Protein AF-A0A9E7C3A5-F1 (afdb_monomer_lite)

Sequence (92 aa):
MWTNTTERGPSVVPKLSTATGLVYTYVQEPDGLGGQRWSWAGLDARTGATAFKHPAGTGLEANNNYAGIALGPDGTAYLGTIGGPRTLRDGP

Organism: NCBI:txid2884022

pLDDT: mean 94.52, std 6.49, range [53.09, 98.44]

Foldseek 3Di:
DEDDPPFAQPAEDWDADPVVQWTWGKGWDDPVPRWIWIWIWTARNPHRHTPDIGTQDIHQQSALRNWYWDADPQRKIWGAGPVGIDIDDDDD

Secondary structure (DSSP, 8-state):
-----S---SS-B-EEETTTTEEEEEEEEE-SSSSEEEEEEEEETTT--EEEEEEEEESGGG--TTPBEEE-TTS-EEEEETTEEEEE----

Structure (mmCIF, N/CA/C/O backbone):
data_AF-A0A9E7C3A5-F1
#
_entry.id   AF-A0A9E7C3A5-F1
#
loop_
_atom_site.group_PDB
_atom_site.id
_atom_site.type_symbol
_atom_site.label_atom_id
_atom_site.label_alt_id
_atom_site.label_comp_id
_atom_site.label_asym_id
_atom_site.label_entity_id
_atom_site.label_seq_id
_atom_site.pdbx_PDB_ins_code
_atom_site.Cartn_x
_atom_site.Cartn_y
_atom_site.Cartn_z
_atom_site.occupancy
_atom_site.B_iso_or_equiv
_atom_site.auth_seq_id
_atom_site.auth_comp_id
_atom_site.auth_asym_id
_atom_site.auth_atom_id
_atom_site.pdbx_PDB_model_num
ATOM 1 N N . MET A 1 1 ? -12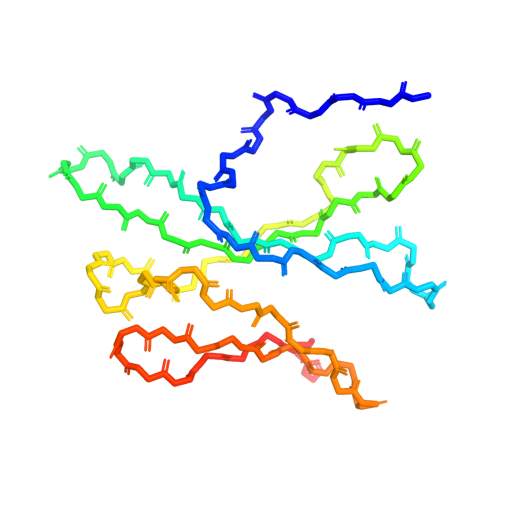.637 14.594 8.291 1.00 85.12 1 MET A N 1
ATOM 2 C CA . MET A 1 1 ? -11.790 14.356 7.103 1.00 85.12 1 MET A CA 1
ATOM 3 C C . MET A 1 1 ? -10.344 14.502 7.540 1.00 85.12 1 MET A C 1
ATOM 5 O O . MET A 1 1 ? -10.072 15.431 8.289 1.00 85.12 1 MET A O 1
ATOM 9 N N . TRP A 1 2 ? -9.469 13.576 7.150 1.00 96.44 2 TRP A N 1
ATOM 10 C CA . TRP A 1 2 ? -8.042 13.581 7.494 1.00 96.44 2 TRP A CA 1
ATOM 11 C C . TRP A 1 2 ? -7.187 13.552 6.223 1.00 96.44 2 TRP A C 1
ATOM 13 O O . TRP A 1 2 ? -7.680 13.177 5.160 1.00 96.44 2 TRP A O 1
ATOM 23 N N . THR A 1 3 ? -5.910 13.916 6.361 1.00 95.88 3 THR A N 1
ATOM 24 C CA . THR A 1 3 ? -4.894 13.825 5.302 1.00 95.88 3 THR A CA 1
ATOM 25 C C . THR A 1 3 ? -3.637 13.176 5.872 1.00 95.88 3 THR A C 1
ATOM 27 O O . THR A 1 3 ? -3.191 13.555 6.952 1.00 95.88 3 THR A O 1
ATOM 30 N N . ASN A 1 4 ? -3.057 12.220 5.144 1.00 96.00 4 ASN A N 1
ATOM 31 C CA . ASN A 1 4 ? -1.750 11.645 5.455 1.00 96.00 4 ASN A CA 1
ATOM 32 C C . ASN A 1 4 ? -0.708 12.259 4.506 1.00 96.00 4 ASN A C 1
ATOM 34 O O . ASN A 1 4 ? -0.871 12.202 3.289 1.00 96.00 4 ASN A O 1
ATOM 38 N N . THR A 1 5 ? 0.334 12.869 5.069 1.00 95.75 5 THR A N 1
ATOM 39 C CA . THR A 1 5 ? 1.464 13.467 4.331 1.00 95.75 5 THR A CA 1
ATOM 40 C C . THR A 1 5 ? 2.773 12.700 4.534 1.00 95.75 5 THR A C 1
ATOM 42 O O . THR A 1 5 ? 3.822 13.115 4.044 1.00 95.75 5 THR A O 1
ATOM 45 N N . THR A 1 6 ? 2.717 11.589 5.267 1.00 95.69 6 THR A N 1
ATOM 46 C CA . THR A 1 6 ? 3.848 10.713 5.575 1.00 95.69 6 THR A CA 1
ATOM 47 C C . THR A 1 6 ? 4.063 9.697 4.461 1.00 95.69 6 THR A C 1
ATOM 49 O O . THR A 1 6 ? 5.185 9.524 3.987 1.00 95.69 6 THR A O 1
ATOM 52 N N . GLU A 1 7 ? 2.991 9.037 4.027 1.00 96.69 7 GLU A N 1
ATOM 53 C CA . GLU A 1 7 ? 3.056 7.976 3.033 1.00 96.69 7 GLU A CA 1
ATOM 54 C C . GLU A 1 7 ? 2.891 8.495 1.608 1.00 96.69 7 GLU A C 1
ATOM 56 O O . GLU A 1 7 ? 2.138 9.426 1.321 1.00 96.69 7 GLU A O 1
ATOM 61 N N . ARG A 1 8 ? 3.582 7.830 0.683 1.00 95.75 8 ARG A N 1
ATOM 62 C CA . ARG A 1 8 ? 3.583 8.152 -0.744 1.00 95.75 8 ARG A CA 1
ATOM 63 C C . ARG A 1 8 ? 2.934 7.005 -1.501 1.00 95.75 8 ARG A C 1
ATOM 65 O O . ARG A 1 8 ? 3.602 6.021 -1.797 1.00 95.75 8 ARG A O 1
ATOM 72 N N . GLY A 1 9 ? 1.636 7.105 -1.776 1.00 94.25 9 GLY A N 1
ATOM 73 C CA . GLY A 1 9 ? 0.881 6.106 -2.543 1.00 94.25 9 GLY A CA 1
ATOM 74 C C . GLY A 1 9 ? 0.692 6.542 -3.998 1.00 94.25 9 GLY A C 1
ATOM 75 O O . GLY A 1 9 ? -0.299 7.208 -4.280 1.00 94.25 9 GLY A O 1
ATOM 76 N N . PRO A 1 10 ? 1.613 6.221 -4.926 1.00 93.06 10 PRO A N 1
ATOM 77 C CA . PRO A 1 10 ? 1.595 6.808 -6.268 1.00 93.06 10 PRO A CA 1
ATOM 78 C C . PRO A 1 10 ? 0.518 6.240 -7.205 1.00 93.06 10 PRO A C 1
ATOM 80 O O . PRO A 1 10 ? 0.140 6.916 -8.158 1.00 93.06 10 PRO A O 1
ATOM 83 N N . SER A 1 11 ? 0.064 4.998 -6.998 1.00 94.81 11 SER A N 1
ATOM 84 C CA . SER A 1 11 ? -0.622 4.246 -8.067 1.00 94.81 11 SER A CA 1
ATOM 85 C C . SER A 1 11 ? -1.667 3.229 -7.615 1.00 94.81 11 SER A C 1
ATOM 87 O O . SER A 1 11 ? -2.529 2.868 -8.410 1.00 94.81 11 SER A O 1
ATOM 89 N N . VAL A 1 12 ? -1.587 2.688 -6.399 1.00 97.44 12 VAL A N 1
ATOM 90 C CA . VAL A 1 12 ? -2.479 1.594 -5.988 1.00 97.44 12 VAL A CA 1
ATOM 91 C C . VAL A 1 12 ? -3.920 2.066 -5.818 1.00 97.44 12 VAL A C 1
ATOM 93 O O . VAL A 1 12 ? -4.170 3.183 -5.374 1.00 97.44 12 VAL A O 1
ATOM 96 N N . VAL A 1 13 ? -4.873 1.176 -6.097 1.00 97.06 13 VAL A N 1
ATOM 97 C CA . VAL A 1 13 ? -6.260 1.334 -5.643 1.00 97.06 13 VAL A CA 1
ATOM 98 C C . VAL A 1 13 ? -6.373 0.730 -4.234 1.00 97.06 13 VAL A C 1
ATOM 100 O O . VAL A 1 13 ? -6.381 -0.503 -4.118 1.00 97.06 13 VAL A O 1
ATOM 103 N N . PRO A 1 14 ? -6.434 1.549 -3.162 1.00 96.88 14 PRO A N 1
ATOM 104 C CA . PRO A 1 14 ? -6.436 1.054 -1.789 1.00 96.88 14 PRO A CA 1
ATOM 105 C C . PRO A 1 14 ? -7.763 0.377 -1.422 1.00 96.88 14 PRO A C 1
ATOM 107 O O . PRO A 1 14 ? -8.793 0.587 -2.072 1.00 96.88 14 PRO A O 1
ATOM 110 N N . LYS A 1 15 ? -7.749 -0.427 -0.353 1.00 97.50 15 LYS A N 1
ATOM 111 C CA . LYS A 1 15 ? -8.930 -1.141 0.160 1.00 97.50 15 LYS A CA 1
ATOM 112 C C . LYS A 1 15 ? -9.113 -0.924 1.652 1.00 97.50 15 LYS A C 1
ATOM 114 O O . LYS A 1 15 ? -8.182 -1.111 2.422 1.00 97.50 15 LYS A O 1
ATOM 119 N N . LEU A 1 1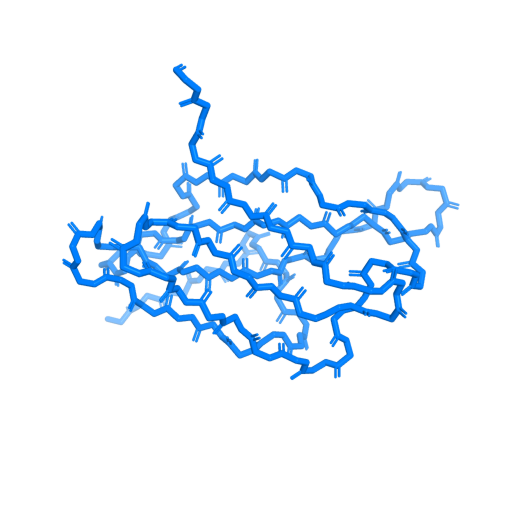6 ? -10.329 -0.573 2.059 1.00 97.12 16 LEU A N 1
ATOM 120 C CA . LEU A 1 16 ? -10.720 -0.530 3.465 1.00 97.12 16 LEU A CA 1
ATOM 121 C C . LEU A 1 16 ? -11.160 -1.924 3.923 1.00 97.12 16 LEU A C 1
ATOM 123 O O . LEU A 1 16 ? -12.048 -2.517 3.312 1.00 97.12 16 LEU A O 1
ATOM 127 N N . SER A 1 17 ? -10.593 -2.401 5.028 1.00 96.19 17 SER A N 1
ATOM 128 C CA . SER A 1 17 ? -11.154 -3.499 5.813 1.00 96.19 17 SER A CA 1
ATOM 129 C C . SER A 1 17 ? -11.954 -2.928 6.977 1.00 96.19 17 SER A C 1
ATOM 131 O O . SER A 1 17 ? -11.415 -2.228 7.833 1.00 96.19 17 SER A O 1
ATOM 133 N N . THR A 1 18 ? -13.246 -3.237 7.039 1.00 95.25 18 THR A N 1
ATOM 134 C CA . THR A 1 18 ? -14.097 -2.843 8.173 1.00 95.25 18 THR A CA 1
ATOM 135 C C . THR A 1 18 ? -13.854 -3.699 9.413 1.00 95.25 18 THR A C 1
ATOM 137 O O . THR A 1 18 ? -14.159 -3.252 10.512 1.00 95.25 18 THR A O 1
ATOM 140 N N . ALA A 1 19 ? -13.277 -4.895 9.254 1.00 94.12 19 ALA A N 1
ATOM 141 C CA . ALA A 1 19 ? -12.940 -5.779 10.366 1.00 94.12 19 ALA A CA 1
ATOM 142 C C . ALA A 1 19 ? -11.743 -5.256 11.174 1.00 94.12 19 ALA A C 1
ATOM 144 O O . ALA A 1 19 ? -11.759 -5.316 12.398 1.00 94.12 19 ALA A O 1
ATOM 145 N N . THR A 1 20 ? -10.723 -4.717 10.497 1.00 94.56 20 THR A N 1
ATOM 146 C CA . THR A 1 20 ? -9.521 -4.175 11.157 1.00 94.56 20 THR A CA 1
ATOM 147 C C . THR A 1 20 ? -9.552 -2.658 11.318 1.00 94.56 20 THR A C 1
ATOM 149 O O . THR A 1 20 ? -8.763 -2.108 12.078 1.00 94.56 20 THR A O 1
ATOM 152 N N . GLY A 1 21 ? -10.442 -1.959 10.605 1.00 97.38 21 GLY A N 1
ATOM 153 C CA . GLY A 1 21 ? -10.475 -0.496 10.583 1.00 97.38 21 GLY A CA 1
ATOM 154 C C . GLY A 1 21 ? -9.314 0.132 9.805 1.00 97.38 21 GLY A C 1
ATOM 155 O O . GLY A 1 21 ? -9.041 1.320 9.975 1.00 97.38 21 GLY A O 1
ATOM 156 N N . LEU A 1 22 ? -8.634 -0.645 8.953 1.00 97.75 22 LEU A N 1
ATOM 157 C CA . LEU A 1 22 ? -7.460 -0.204 8.202 1.00 97.75 22 LEU A CA 1
ATOM 158 C C . LEU A 1 22 ? -7.752 -0.028 6.710 1.00 97.75 22 LEU A C 1
ATOM 160 O O . LEU A 1 22 ? -8.389 -0.868 6.071 1.00 97.75 22 LEU A O 1
ATOM 164 N N . VAL A 1 23 ? -7.208 1.042 6.135 1.00 97.81 23 VAL A N 1
ATOM 165 C CA . VAL A 1 23 ? -7.026 1.209 4.692 1.00 97.81 23 VAL A CA 1
ATOM 166 C C . VAL A 1 23 ? -5.692 0.575 4.305 1.00 97.81 23 VAL A C 1
ATOM 168 O O . VAL A 1 23 ? -4.629 1.098 4.631 1.00 97.81 23 VAL A O 1
ATOM 171 N N . TYR A 1 24 ? -5.751 -0.542 3.590 1.00 97.88 24 TYR A N 1
ATOM 172 C CA . TYR A 1 24 ? -4.596 -1.201 2.995 1.00 97.88 24 TYR A CA 1
ATOM 173 C C . TYR A 1 24 ? -4.201 -0.467 1.718 1.00 97.88 24 TYR A C 1
ATOM 175 O O . TYR A 1 24 ? -5.010 -0.290 0.800 1.00 97.88 24 TYR A O 1
ATOM 183 N N . THR A 1 25 ? -2.948 -0.039 1.673 1.00 98.06 25 THR A N 1
ATOM 184 C CA . THR A 1 25 ? -2.338 0.687 0.564 1.00 98.06 25 THR A CA 1
ATOM 185 C C . THR A 1 25 ? -0.930 0.153 0.286 1.00 98.06 25 THR A C 1
ATOM 187 O O . THR A 1 25 ? -0.439 -0.775 0.934 1.00 98.06 25 THR A O 1
ATOM 190 N N . TYR A 1 26 ? -0.292 0.719 -0.727 1.00 98.19 26 TYR A N 1
ATOM 191 C CA . TYR A 1 26 ? 0.997 0.317 -1.253 1.00 98.19 26 TYR A CA 1
ATOM 192 C C . TYR A 1 26 ? 1.772 1.580 -1.600 1.00 98.19 26 TYR A C 1
ATOM 194 O O . TYR A 1 26 ? 1.306 2.422 -2.374 1.00 98.19 26 TYR A O 1
ATOM 202 N N . VAL A 1 27 ? 2.918 1.738 -0.952 1.00 97.75 27 VAL A N 1
ATOM 203 C CA . VAL A 1 27 ? 3.657 2.996 -0.900 1.00 97.75 27 VAL A CA 1
ATOM 204 C C . VAL A 1 27 ? 5.028 2.833 -1.525 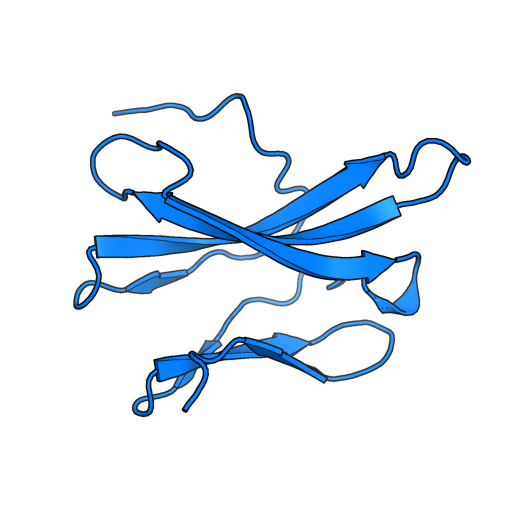1.00 97.75 27 VAL A C 1
ATOM 206 O O . VAL A 1 27 ? 5.613 1.748 -1.490 1.00 97.75 27 VAL A O 1
ATOM 209 N N . GLN A 1 28 ? 5.537 3.922 -2.090 1.00 96.00 28 GLN A N 1
ATOM 210 C CA . GLN A 1 28 ? 6.831 3.966 -2.750 1.00 96.00 28 GLN A CA 1
ATOM 211 C C . GLN A 1 28 ? 7.724 5.023 -2.110 1.00 96.00 28 GLN A C 1
ATOM 213 O O . GLN A 1 28 ? 7.365 6.194 -1.998 1.00 96.00 28 GLN A O 1
ATOM 218 N N . GLU A 1 29 ? 8.927 4.610 -1.732 1.00 92.75 29 GLU A N 1
ATOM 219 C CA . GLU A 1 29 ? 9.948 5.482 -1.163 1.00 92.75 29 GLU A CA 1
ATOM 220 C C . GLU A 1 29 ? 11.235 5.424 -1.984 1.00 92.75 29 GLU A C 1
ATOM 222 O O . GLU A 1 29 ? 11.545 4.379 -2.569 1.00 92.75 29 GLU A O 1
ATOM 227 N N . PRO A 1 30 ? 12.014 6.517 -2.036 1.00 88.88 30 PRO A N 1
ATOM 228 C CA . PRO A 1 30 ? 13.391 6.449 -2.506 1.00 88.88 30 PRO A CA 1
ATOM 229 C C . PRO A 1 30 ? 14.186 5.462 -1.642 1.00 88.88 30 PRO A C 1
ATOM 231 O O . PRO A 1 30 ? 14.100 5.508 -0.417 1.00 88.88 30 PRO A O 1
ATOM 234 N N . ASP A 1 31 ? 14.981 4.589 -2.256 1.00 81.62 31 ASP A N 1
ATOM 235 C CA . ASP A 1 31 ? 15.816 3.625 -1.520 1.00 81.62 31 ASP A CA 1
ATOM 236 C C . ASP A 1 31 ? 17.202 4.170 -1.118 1.00 81.62 31 ASP A C 1
ATOM 238 O O . ASP A 1 31 ? 18.003 3.444 -0.531 1.00 81.62 31 ASP A O 1
ATOM 242 N N . GLY A 1 32 ? 17.482 5.443 -1.419 1.00 78.06 32 GLY A N 1
ATOM 243 C CA . GLY A 1 32 ? 18.762 6.107 -1.149 1.00 78.06 32 GLY A CA 1
ATOM 244 C C . GLY A 1 32 ? 19.857 5.840 -2.190 1.00 78.06 32 GLY A C 1
ATOM 245 O O . GLY A 1 32 ? 20.884 6.512 -2.158 1.00 78.06 32 GLY A O 1
ATOM 246 N N . LEU A 1 33 ? 19.629 4.927 -3.139 1.00 78.06 33 LEU A N 1
ATOM 247 C CA . LEU A 1 33 ? 20.558 4.554 -4.216 1.00 78.06 33 LEU A CA 1
ATOM 248 C C . LEU A 1 33 ? 20.014 4.921 -5.610 1.00 78.06 33 LEU A C 1
ATOM 250 O O . LEU A 1 33 ? 20.514 4.449 -6.627 1.00 78.06 33 LEU A O 1
ATOM 254 N N . GLY A 1 34 ? 18.981 5.768 -5.660 1.00 77.44 34 GLY A N 1
ATOM 255 C CA . GLY A 1 34 ? 18.293 6.160 -6.894 1.00 77.44 34 GLY A CA 1
ATOM 256 C C . GLY A 1 34 ? 17.210 5.176 -7.350 1.00 77.44 34 GLY A C 1
ATOM 257 O O . GLY A 1 34 ? 16.573 5.408 -8.377 1.00 77.44 34 GLY A O 1
ATOM 258 N N . GLY A 1 35 ? 16.969 4.105 -6.594 1.00 86.00 35 GLY A N 1
ATOM 259 C CA . GLY A 1 35 ? 15.906 3.144 -6.839 1.00 86.00 35 GLY A CA 1
ATOM 260 C C . GLY A 1 35 ? 14.639 3.420 -6.028 1.00 86.00 35 GLY A C 1
ATOM 261 O O . GLY A 1 35 ? 14.506 4.391 -5.275 1.00 86.00 35 GLY A O 1
ATOM 262 N N . GLN A 1 36 ? 13.662 2.539 -6.227 1.00 91.50 36 GLN A N 1
ATOM 263 C CA . GLN A 1 36 ? 12.340 2.617 -5.616 1.00 91.50 36 GLN A CA 1
ATOM 264 C C . GLN A 1 36 ? 12.167 1.446 -4.657 1.00 91.50 36 GLN A C 1
ATOM 266 O O . GLN A 1 36 ? 12.216 0.296 -5.088 1.00 91.50 36 GLN A O 1
ATOM 271 N N . ARG A 1 37 ? 11.922 1.718 -3.377 1.00 95.56 37 ARG A N 1
ATOM 272 C CA . ARG A 1 37 ? 11.451 0.724 -2.414 1.00 95.56 37 ARG A CA 1
ATOM 273 C C . ARG A 1 37 ? 9.936 0.764 -2.357 1.00 95.56 37 ARG A C 1
ATOM 275 O O . ARG A 1 37 ? 9.355 1.822 -2.143 1.00 95.56 37 ARG A O 1
ATOM 282 N N . TRP A 1 38 ? 9.317 -0.397 -2.500 1.00 97.50 38 TRP A N 1
ATOM 283 C CA . TRP A 1 38 ? 7.878 -0.567 -2.385 1.00 97.50 38 TRP A CA 1
ATOM 284 C C . TRP A 1 38 ? 7.545 -1.276 -1.079 1.00 97.50 38 TRP A C 1
ATOM 286 O O . TRP A 1 38 ? 8.249 -2.204 -0.672 1.00 97.50 38 TRP A O 1
ATOM 296 N N . SER A 1 39 ? 6.490 -0.826 -0.408 1.00 97.69 39 SER A N 1
ATOM 297 C CA . SER A 1 39 ? 6.033 -1.396 0.860 1.00 97.69 39 SER A CA 1
ATOM 298 C C . SER A 1 39 ? 4.515 -1.472 0.907 1.00 97.69 39 SER A C 1
ATOM 300 O O . SER A 1 39 ? 3.821 -0.578 0.427 1.00 97.69 39 SER A O 1
ATOM 302 N N . TRP A 1 40 ? 3.995 -2.507 1.552 1.00 98.19 40 TRP A N 1
ATOM 303 C CA . TRP A 1 40 ? 2.629 -2.499 2.057 1.00 98.19 40 TRP A CA 1
ATOM 304 C C . TRP A 1 40 ? 2.516 -1.474 3.178 1.00 98.19 40 TRP A C 1
ATOM 306 O O . TRP A 1 40 ? 3.442 -1.346 3.979 1.00 98.19 40 TRP A O 1
ATOM 316 N N . ALA A 1 41 ? 1.384 -0.790 3.276 1.00 98.19 41 ALA A N 1
ATOM 317 C CA . ALA A 1 41 ? 1.076 0.039 4.431 1.00 98.19 41 ALA A CA 1
ATOM 318 C C . ALA A 1 41 ? -0.397 -0.098 4.814 1.00 98.19 41 ALA A C 1
ATOM 320 O O . ALA A 1 41 ? -1.268 -0.241 3.955 1.00 98.19 41 ALA A O 1
ATOM 321 N N . GLY A 1 42 ? -0.663 -0.041 6.113 1.00 98.00 42 GLY A N 1
ATOM 322 C CA . GLY A 1 42 ? -2.006 0.084 6.660 1.00 98.00 42 GLY A CA 1
ATOM 323 C C . GLY A 1 42 ? -2.165 1.458 7.277 1.00 98.00 42 GLY A C 1
ATOM 324 O O . GLY A 1 42 ? -1.347 1.849 8.107 1.00 98.00 42 GLY A O 1
ATOM 325 N N . LEU A 1 43 ? -3.207 2.184 6.885 1.00 98.44 43 LEU A N 1
ATOM 326 C CA . LEU A 1 43 ? -3.577 3.456 7.497 1.00 98.44 43 LEU A CA 1
ATOM 327 C C . LEU A 1 43 ? -4.818 3.262 8.360 1.00 98.44 43 LEU A C 1
ATOM 329 O O . LEU A 1 43 ? -5.777 2.634 7.917 1.00 98.44 43 LEU A O 1
ATOM 333 N N . ASP A 1 44 ? -4.839 3.829 9.559 1.00 98.25 44 ASP A N 1
ATOM 334 C CA . ASP A 1 44 ? -6.053 3.889 10.368 1.00 98.25 44 ASP A CA 1
ATOM 335 C C . ASP A 1 44 ? -7.127 4.703 9.627 1.00 98.25 44 ASP A C 1
ATOM 337 O O . ASP A 1 44 ? -6.917 5.862 9.260 1.00 98.25 44 ASP A O 1
ATOM 341 N N . ALA A 1 45 ? -8.294 4.103 9.386 1.00 98.00 45 ALA A N 1
ATOM 342 C CA . ALA A 1 45 ? -9.325 4.708 8.546 1.00 98.00 45 ALA A CA 1
ATOM 343 C C . ALA A 1 45 ? -9.973 5.956 9.170 1.00 98.00 45 ALA A C 1
ATOM 345 O O . ALA A 1 45 ? -10.565 6.769 8.454 1.00 98.00 45 ALA A O 1
ATOM 346 N N . ARG A 1 46 ? -9.880 6.130 10.494 1.00 97.62 46 ARG A N 1
ATOM 347 C CA . ARG A 1 46 ? -10.471 7.269 11.210 1.00 97.62 46 ARG A CA 1
ATOM 348 C C . ARG A 1 46 ? -9.539 8.469 11.280 1.00 97.62 46 ARG A C 1
ATOM 350 O O . ARG A 1 46 ? -10.022 9.599 11.243 1.00 97.62 46 ARG A O 1
ATOM 357 N N . THR A 1 47 ? -8.242 8.229 11.422 1.00 98.19 47 THR A N 1
ATOM 358 C CA . THR A 1 47 ? -7.230 9.250 11.724 1.00 98.19 47 THR A CA 1
ATOM 359 C C . THR A 1 47 ? -6.269 9.497 10.570 1.00 98.19 47 THR A C 1
ATOM 361 O O . THR A 1 47 ? -5.701 10.582 10.483 1.00 98.19 47 THR A O 1
ATOM 364 N N . GLY A 1 48 ? -6.085 8.516 9.687 1.00 98.06 48 GLY A N 1
ATOM 365 C CA . GLY A 1 48 ? -5.097 8.554 8.616 1.00 98.06 48 GLY A CA 1
ATOM 366 C C . GLY A 1 48 ? -3.684 8.186 9.03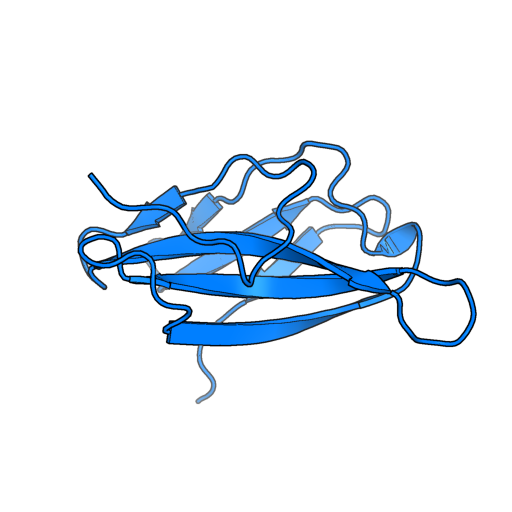5 1.00 98.06 48 GLY A C 1
ATOM 367 O O . GLY A 1 48 ? -2.797 8.200 8.185 1.00 98.06 48 GLY A O 1
ATOM 368 N N . ALA A 1 49 ? -3.444 7.872 10.310 1.00 98.38 49 ALA A N 1
ATOM 369 C CA . ALA A 1 49 ? -2.118 7.514 10.799 1.00 98.38 49 ALA A CA 1
ATOM 370 C C . ALA A 1 49 ? -1.639 6.183 10.196 1.00 98.38 49 ALA A C 1
ATOM 372 O O . ALA A 1 49 ? -2.428 5.252 10.037 1.00 98.38 49 ALA A O 1
ATOM 373 N N . THR A 1 50 ? -0.344 6.073 9.887 1.00 98.44 50 THR A N 1
ATOM 374 C CA . THR A 1 50 ? 0.262 4.799 9.478 1.00 98.44 50 THR A CA 1
ATOM 375 C C . THR A 1 50 ? 0.265 3.838 10.667 1.00 98.44 50 THR A C 1
ATOM 377 O O . THR A 1 50 ? 0.984 4.055 11.639 1.00 98.44 50 THR A O 1
ATOM 380 N N . ALA A 1 51 ? -0.532 2.775 10.590 1.00 97.88 51 ALA A N 1
ATOM 381 C CA . ALA A 1 51 ? -0.591 1.716 11.594 1.00 97.88 51 ALA A CA 1
ATOM 382 C C . ALA A 1 51 ? 0.545 0.701 11.411 1.00 97.88 51 ALA A C 1
ATOM 384 O O . ALA A 1 51 ? 1.125 0.226 12.383 1.00 97.88 51 ALA A O 1
ATOM 385 N N . PHE A 1 52 ? 0.882 0.382 10.159 1.00 96.94 52 PHE A N 1
ATOM 386 C CA . PHE A 1 52 ? 2.025 -0.466 9.837 1.00 96.94 52 PHE A CA 1
ATOM 387 C C . PHE A 1 52 ? 2.596 -0.140 8.463 1.00 96.94 52 PHE A C 1
ATOM 389 O O . PHE A 1 52 ? 1.918 0.424 7.600 1.00 96.94 52 PHE A O 1
ATOM 396 N N . LYS A 1 53 ? 3.834 -0.591 8.252 1.00 97.00 53 LYS A N 1
ATOM 397 C CA . LYS A 1 53 ? 4.503 -0.578 6.957 1.00 97.00 53 LYS A CA 1
ATOM 398 C C . LYS A 1 53 ? 5.454 -1.758 6.834 1.00 97.00 53 LYS A C 1
ATOM 400 O O . LYS A 1 53 ? 6.265 -1.987 7.726 1.00 97.00 53 LYS A O 1
ATOM 405 N N . HIS A 1 54 ? 5.346 -2.505 5.741 1.00 96.62 54 HIS A N 1
ATOM 406 C CA . HIS A 1 54 ? 6.107 -3.733 5.529 1.00 96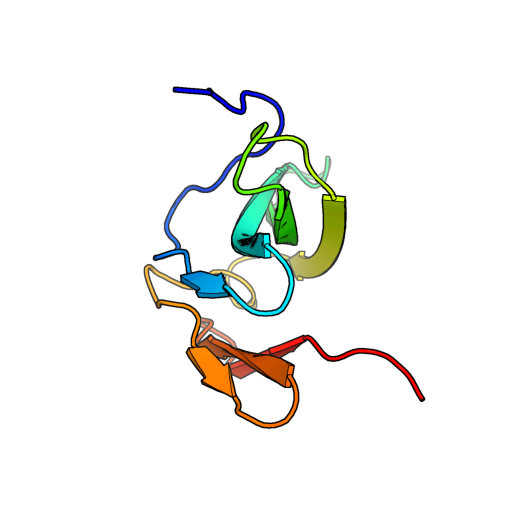.62 54 HIS A CA 1
ATOM 407 C C . HIS A 1 54 ? 6.753 -3.744 4.138 1.00 96.62 54 HIS A C 1
ATOM 409 O O . HIS A 1 54 ? 6.028 -3.612 3.148 1.00 96.62 54 HIS A O 1
ATOM 415 N N . PRO A 1 55 ? 8.080 -3.947 4.018 1.00 95.56 55 PRO A N 1
ATOM 416 C CA . PRO A 1 55 ? 8.754 -4.024 2.725 1.00 95.56 55 PRO A CA 1
ATOM 417 C C . PRO A 1 55 ? 8.132 -5.077 1.803 1.00 95.56 55 PRO A C 1
ATOM 419 O O . PRO A 1 55 ? 7.785 -6.174 2.243 1.00 95.56 55 PRO A O 1
ATOM 422 N N . ALA A 1 56 ? 8.010 -4.737 0.522 1.00 96.00 56 ALA A N 1
ATOM 423 C CA . ALA A 1 56 ? 7.410 -5.580 -0.509 1.00 96.00 56 ALA A CA 1
ATOM 424 C C . ALA A 1 56 ? 8.318 -5.792 -1.729 1.00 96.00 56 ALA A C 1
ATOM 426 O O . ALA A 1 56 ? 7.963 -6.556 -2.622 1.00 96.00 56 ALA A O 1
ATOM 427 N N . GLY A 1 57 ? 9.492 -5.158 -1.766 1.00 95.12 57 GLY A N 1
ATOM 428 C CA . GLY A 1 57 ? 10.493 -5.308 -2.821 1.00 95.12 57 GLY A CA 1
ATOM 429 C C . GLY A 1 57 ? 11.032 -3.965 -3.301 1.00 95.12 57 GLY A C 1
ATOM 430 O O . GLY A 1 57 ? 10.688 -2.909 -2.766 1.00 95.12 57 GLY A O 1
ATOM 431 N N . THR A 1 58 ? 11.892 -4.005 -4.314 1.00 94.88 58 THR A N 1
ATOM 432 C CA . THR A 1 58 ? 12.490 -2.814 -4.920 1.00 94.88 58 THR A CA 1
ATOM 433 C C . THR A 1 58 ? 12.413 -2.860 -6.445 1.00 94.88 58 THR A C 1
ATOM 435 O O . THR A 1 58 ? 12.257 -3.923 -7.046 1.00 94.88 58 THR A O 1
ATOM 438 N N . GLY A 1 59 ? 12.522 -1.689 -7.072 1.00 93.50 59 GLY A N 1
ATOM 439 C CA . GLY A 1 59 ? 12.617 -1.538 -8.520 1.00 93.50 59 GLY A CA 1
ATOM 440 C C . GLY A 1 59 ? 11.321 -1.832 -9.277 1.00 93.50 59 GLY A C 1
ATOM 441 O O . GLY A 1 59 ? 10.225 -1.844 -8.713 1.00 93.50 59 GLY A O 1
ATOM 442 N N . LEU A 1 60 ? 11.471 -2.036 -10.589 1.00 93.94 60 LEU A N 1
ATOM 443 C CA . LEU A 1 60 ? 10.358 -2.212 -11.522 1.00 93.94 60 LEU A CA 1
ATOM 444 C C . LEU A 1 60 ? 9.511 -3.445 -11.184 1.00 93.94 60 LEU A C 1
ATOM 446 O O . LEU A 1 60 ? 8.290 -3.362 -11.187 1.00 93.94 60 LEU A O 1
ATOM 450 N N . GLU A 1 61 ? 10.149 -4.550 -10.798 1.00 96.19 61 GLU A N 1
ATOM 451 C CA . GLU A 1 61 ? 9.479 -5.814 -10.468 1.00 96.19 61 GLU A CA 1
ATOM 452 C C . GLU A 1 61 ? 8.506 -5.708 -9.283 1.00 96.19 61 GLU A C 1
ATOM 454 O O . GLU A 1 61 ? 7.616 -6.542 -9.131 1.00 96.19 61 GLU A O 1
ATOM 459 N N . ALA A 1 62 ? 8.673 -4.711 -8.408 1.00 96.56 62 ALA A N 1
ATOM 460 C CA . ALA A 1 62 ? 7.795 -4.482 -7.261 1.00 96.56 62 ALA A CA 1
ATOM 461 C C . ALA A 1 62 ? 6.713 -3.420 -7.518 1.00 96.56 62 ALA A C 1
ATOM 463 O O . ALA A 1 62 ? 5.832 -3.240 -6.675 1.00 96.56 62 ALA A O 1
ATOM 464 N N . ASN A 1 63 ? 6.755 -2.743 -8.668 1.00 96.50 63 ASN A N 1
ATOM 465 C CA . ASN A 1 63 ? 5.761 -1.757 -9.067 1.00 96.50 63 ASN A CA 1
ATOM 466 C C . ASN A 1 63 ? 4.439 -2.459 -9.418 1.00 96.50 63 ASN A C 1
ATOM 468 O O . ASN A 1 63 ? 4.407 -3.393 -10.222 1.00 96.50 63 ASN A O 1
ATOM 472 N N . ASN A 1 64 ? 3.340 -2.007 -8.815 1.00 97.25 64 ASN A N 1
ATOM 473 C CA . ASN A 1 64 ? 2.009 -2.567 -9.045 1.00 97.25 64 ASN A CA 1
ATOM 474 C C . ASN A 1 64 ? 1.386 -2.140 -10.382 1.00 97.25 64 ASN A C 1
ATOM 476 O O . ASN A 1 64 ? 0.361 -2.689 -10.766 1.00 97.25 64 ASN A O 1
ATOM 480 N N . ASN A 1 65 ? 1.954 -1.137 -11.059 1.00 95.69 65 ASN A N 1
ATOM 481 C CA . ASN A 1 65 ? 1.459 -0.587 -12.320 1.00 95.69 65 ASN A CA 1
ATOM 482 C C . ASN A 1 65 ? -0.064 -0.345 -12.304 1.00 95.69 65 ASN A C 1
ATOM 484 O O . ASN A 1 65 ? -0.801 -0.843 -13.151 1.00 95.69 65 ASN A O 1
ATOM 488 N N . TYR A 1 66 ? -0.533 0.387 -11.289 1.00 96.25 66 TYR A N 1
ATOM 489 C CA . TYR A 1 66 ? -1.948 0.717 -11.059 1.00 96.25 66 TYR A CA 1
ATOM 490 C C . TYR A 1 66 ? -2.877 -0.460 -10.710 1.00 96.25 66 TYR A C 1
ATOM 492 O O . TYR A 1 66 ? -4.088 -0.271 -10.588 1.00 96.25 66 TYR A O 1
ATOM 500 N N . ALA A 1 67 ? -2.344 -1.663 -10.472 1.00 97.12 67 ALA A N 1
ATOM 501 C CA . ALA A 1 67 ? -3.137 -2.773 -9.953 1.00 97.12 67 ALA A CA 1
ATOM 502 C C . ALA A 1 67 ? -3.714 -2.452 -8.563 1.00 97.12 67 ALA A C 1
ATOM 504 O O . ALA A 1 67 ? -3.076 -1.787 -7.740 1.00 97.12 67 ALA A O 1
ATOM 505 N N . GLY A 1 68 ? -4.926 -2.939 -8.298 1.00 96.44 68 GLY A N 1
ATOM 506 C CA . GLY A 1 68 ? -5.584 -2.817 -6.999 1.00 96.44 68 GLY A CA 1
ATOM 507 C C . GLY A 1 68 ? -5.225 -3.949 -6.038 1.00 96.44 68 GLY A C 1
ATOM 508 O O . GLY A 1 68 ? -4.833 -5.036 -6.460 1.00 96.44 68 GLY A O 1
ATOM 509 N N . ILE A 1 69 ? -5.409 -3.693 -4.743 1.00 98.19 69 ILE A N 1
ATOM 510 C CA . ILE A 1 69 ? -5.307 -4.720 -3.698 1.00 98.19 69 ILE A CA 1
ATOM 511 C C . ILE A 1 69 ? -6.613 -5.526 -3.641 1.00 98.19 69 ILE A C 1
ATOM 513 O O . ILE A 1 69 ? -7.702 -4.964 -3.788 1.00 98.19 69 ILE A O 1
ATOM 517 N N . ALA A 1 70 ? -6.512 -6.830 -3.387 1.00 97.50 70 ALA A N 1
ATOM 518 C CA . ALA A 1 70 ? -7.628 -7.679 -2.974 1.00 97.50 70 ALA A CA 1
ATOM 519 C C . ALA A 1 70 ? -7.374 -8.215 -1.560 1.00 97.50 70 ALA A C 1
ATOM 521 O O . ALA A 1 70 ? -6.252 -8.602 -1.247 1.00 97.50 70 ALA A O 1
ATOM 522 N N . LEU A 1 71 ? -8.405 -8.233 -0.713 1.00 95.81 71 LEU A N 1
ATOM 523 C CA . LEU A 1 71 ? -8.346 -8.813 0.630 1.00 95.81 71 LEU A CA 1
ATOM 524 C C . LEU A 1 71 ? -9.133 -10.126 0.622 1.00 95.81 71 LEU A C 1
ATOM 526 O O . LEU A 1 71 ? -10.324 -10.126 0.305 1.00 95.81 71 LEU A O 1
ATOM 530 N N . GLY A 1 72 ? -8.453 -11.230 0.914 1.00 94.62 72 GLY A N 1
ATOM 531 C CA . GLY A 1 72 ? -9.047 -12.553 1.041 1.00 94.62 72 GLY A CA 1
ATOM 532 C C . GLY A 1 72 ? -9.813 -12.721 2.359 1.00 94.62 72 GLY A C 1
ATOM 533 O O . GLY A 1 72 ? -9.550 -12.005 3.328 1.00 94.62 72 GLY A O 1
ATOM 534 N N . PRO A 1 73 ? -10.758 -13.676 2.426 1.00 92.69 73 PRO A N 1
ATOM 535 C CA . PRO A 1 73 ? -11.501 -13.975 3.653 1.00 92.69 73 PRO A CA 1
ATOM 536 C C . PRO A 1 73 ? -10.621 -14.574 4.764 1.00 92.69 73 PRO A C 1
ATOM 538 O O . PRO A 1 73 ? -11.029 -14.595 5.919 1.00 92.69 73 PRO A O 1
ATOM 541 N N . ASP A 1 74 ? -9.425 -15.049 4.419 1.00 91.88 74 ASP A N 1
ATOM 542 C CA . ASP A 1 74 ? -8.389 -15.554 5.324 1.00 91.88 74 ASP A CA 1
ATOM 543 C C . ASP A 1 74 ? -7.490 -14.441 5.900 1.00 91.88 74 ASP A C 1
ATOM 545 O O . ASP A 1 74 ? -6.549 -14.729 6.632 1.00 91.88 74 ASP A O 1
ATOM 549 N N . GLY A 1 75 ? -7.755 -13.176 5.557 1.00 90.50 75 GLY A N 1
ATOM 550 C CA . GLY A 1 75 ? -6.938 -12.032 5.963 1.00 90.50 75 GLY A CA 1
ATOM 551 C C . GLY A 1 75 ? -5.722 -11.776 5.069 1.00 90.50 75 GLY A C 1
ATOM 552 O O . GLY A 1 75 ? -5.013 -10.794 5.288 1.00 90.50 75 GLY A O 1
ATOM 553 N N . THR A 1 76 ? -5.489 -12.587 4.031 1.00 95.88 76 THR A N 1
ATOM 554 C CA . THR A 1 76 ? -4.375 -12.366 3.103 1.00 95.88 76 THR A CA 1
ATOM 555 C C . THR A 1 76 ? -4.682 -11.198 2.164 1.00 95.88 76 THR A C 1
ATOM 557 O O . THR A 1 76 ? -5.711 -11.173 1.487 1.00 95.88 76 THR A O 1
ATOM 560 N N . ALA A 1 77 ? -3.772 -10.230 2.064 1.00 97.25 77 ALA A N 1
ATOM 561 C CA . ALA A 1 77 ? -3.812 -9.203 1.030 1.00 97.25 77 ALA A CA 1
ATOM 562 C C . ALA A 1 77 ? -3.012 -9.650 -0.201 1.00 97.25 77 ALA A C 1
ATOM 564 O O . ALA A 1 77 ? -1.881 -10.116 -0.075 1.00 97.25 77 ALA A O 1
ATOM 565 N N . TYR A 1 78 ? -3.577 -9.458 -1.390 1.00 97.81 78 TYR A N 1
ATOM 566 C CA . TYR A 1 78 ? -2.990 -9.815 -2.681 1.00 97.81 78 TYR A CA 1
ATOM 567 C C . TYR A 1 78 ? -2.815 -8.572 -3.549 1.00 97.81 78 TYR A C 1
ATOM 569 O O . TYR A 1 78 ? -3.698 -7.712 -3.601 1.00 97.81 78 TYR A O 1
ATOM 577 N N . LEU A 1 79 ? -1.697 -8.500 -4.271 1.00 98.44 79 LEU A N 1
ATOM 578 C CA . LEU A 1 79 ? -1.407 -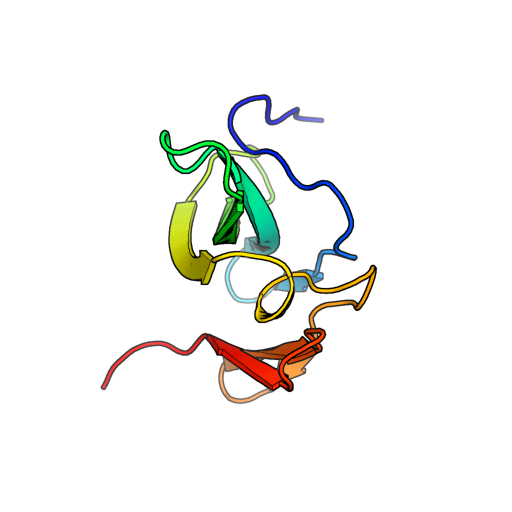7.424 -5.215 1.00 98.44 79 LEU A CA 1
ATOM 579 C C . LEU A 1 79 ? -0.647 -7.962 -6.425 1.00 98.44 79 LEU A C 1
ATOM 581 O O . LEU A 1 79 ? 0.364 -8.648 -6.278 1.00 98.44 79 LEU A O 1
ATOM 585 N N . GLY A 1 80 ? -1.113 -7.623 -7.625 1.00 98.00 80 GLY A N 1
ATOM 586 C CA . GLY A 1 80 ? -0.342 -7.828 -8.848 1.00 98.00 80 GLY A CA 1
ATOM 587 C C . GLY A 1 80 ? 0.797 -6.814 -8.942 1.00 98.00 80 GLY A C 1
ATOM 588 O O . GLY A 1 80 ? 0.576 -5.620 -8.747 1.00 98.00 80 GLY A O 1
ATOM 589 N N . THR A 1 81 ? 2.003 -7.282 -9.257 1.00 98.06 81 THR A N 1
ATOM 590 C CA . THR A 1 81 ? 3.141 -6.428 -9.625 1.00 98.06 81 THR A CA 1
ATOM 591 C C . THR A 1 81 ? 3.727 -6.877 -10.954 1.00 98.06 81 THR A C 1
ATOM 593 O O . THR A 1 81 ? 3.394 -7.963 -11.431 1.00 98.06 81 THR A O 1
ATOM 596 N N . ILE A 1 82 ? 4.583 -6.052 -11.562 1.00 97.62 82 ILE A N 1
ATOM 597 C CA . ILE A 1 82 ? 5.254 -6.394 -12.828 1.00 97.62 82 ILE A CA 1
ATOM 598 C C . ILE A 1 82 ? 5.993 -7.737 -12.712 1.00 97.62 82 ILE A C 1
ATOM 600 O O . ILE A 1 82 ? 5.872 -8.568 -13.607 1.00 97.62 82 ILE A O 1
ATOM 604 N N . GLY A 1 83 ? 6.644 -7.995 -11.574 1.00 97.19 83 GLY A N 1
ATOM 605 C CA . GLY A 1 83 ? 7.353 -9.251 -11.305 1.00 97.19 83 GLY A CA 1
ATOM 606 C C . GLY A 1 83 ? 6.483 -10.402 -10.815 1.00 97.19 83 GLY A C 1
ATOM 607 O O . GLY A 1 83 ? 7.006 -11.410 -10.344 1.00 97.19 83 GLY A O 1
ATOM 608 N N . GLY A 1 84 ? 5.159 -10.258 -10.882 1.00 97.62 84 GLY A N 1
ATOM 609 C CA . GLY A 1 84 ? 4.189 -11.262 -10.458 1.00 97.62 84 GLY A CA 1
ATOM 610 C C . GLY A 1 84 ? 3.436 -10.906 -9.170 1.00 97.62 84 GLY A C 1
ATOM 611 O O . GLY A 1 84 ? 3.614 -9.824 -8.600 1.00 97.62 84 GLY A O 1
ATOM 612 N N . PRO A 1 85 ? 2.524 -11.783 -8.720 1.00 96.75 85 PRO A N 1
ATOM 613 C CA . PRO A 1 85 ? 1.718 -11.544 -7.529 1.00 96.75 85 PRO A CA 1
ATOM 614 C C . PRO A 1 85 ? 2.558 -11.491 -6.250 1.00 96.75 85 PRO A C 1
ATOM 616 O O . PRO A 1 85 ? 3.487 -12.275 -6.062 1.00 96.75 85 PRO A O 1
ATOM 619 N N . ARG A 1 86 ? 2.177 -10.603 -5.333 1.00 97.50 86 ARG A N 1
ATOM 620 C CA . ARG A 1 86 ? 2.734 -10.494 -3.980 1.00 97.50 86 ARG A CA 1
ATOM 621 C C . ARG A 1 86 ? 1.617 -10.624 -2.956 1.00 97.50 86 ARG A C 1
ATOM 623 O O . ARG A 1 86 ? 0.488 -10.198 -3.209 1.00 97.50 86 ARG A O 1
ATOM 630 N N . THR A 1 87 ? 1.950 -11.178 -1.794 1.00 97.31 87 THR A N 1
ATOM 631 C CA . THR A 1 87 ? 1.006 -11.360 -0.687 1.00 97.31 87 THR A CA 1
ATOM 632 C C . THR A 1 87 ? 1.528 -10.759 0.606 1.00 97.31 87 THR A C 1
ATOM 634 O O . THR A 1 87 ? 2.718 -10.881 0.899 1.00 97.31 87 THR A O 1
ATOM 637 N N . LEU A 1 88 ? 0.628 -10.192 1.403 1.00 96.81 88 LEU A N 1
ATOM 638 C CA . LEU A 1 88 ? 0.856 -9.850 2.804 1.00 96.81 88 LEU A CA 1
ATOM 639 C C . LEU A 1 88 ? -0.121 -10.657 3.657 1.00 96.81 88 LEU A C 1
ATOM 641 O O . LEU A 1 88 ? -1.318 -10.667 3.383 1.00 96.81 88 LEU A O 1
ATOM 645 N N . ARG A 1 89 ? 0.397 -11.319 4.684 1.00 93.31 89 ARG A N 1
ATOM 646 C CA . ARG A 1 89 ? -0.377 -12.045 5.689 1.00 93.31 89 ARG A CA 1
ATOM 647 C C . ARG A 1 89 ? 0.347 -11.944 7.021 1.00 93.31 89 ARG A C 1
ATOM 649 O O . ARG A 1 89 ? 1.569 -11.768 7.027 1.00 93.31 89 ARG A O 1
ATOM 656 N N . ASP A 1 90 ? -0.390 -12.086 8.109 1.00 85.69 90 ASP A N 1
ATOM 657 C CA . ASP A 1 90 ? 0.217 -12.201 9.428 1.00 85.69 90 ASP A CA 1
ATOM 658 C C . ASP A 1 90 ? 1.083 -13.474 9.503 1.00 85.69 90 ASP A C 1
ATOM 660 O O . ASP A 1 90 ? 0.890 -14.441 8.753 1.00 85.69 90 ASP A O 1
ATOM 664 N N . GLY A 1 91 ? 2.106 -13.439 10.357 1.00 76.12 91 GLY A N 1
ATOM 665 C CA . GLY A 1 91 ? 2.917 -14.621 10.647 1.00 76.12 91 GLY A CA 1
ATOM 666 C C . GLY A 1 91 ? 2.112 -15.692 11.399 1.00 76.12 91 GLY A C 1
ATOM 667 O O . GLY A 1 91 ? 1.008 -15.401 11.861 1.00 76.12 91 GLY A O 1
ATOM 668 N N . PRO A 1 92 ? 2.639 -16.925 11.512 1.00 53.09 92 PRO A N 1
ATOM 669 C CA . PRO A 1 92 ? 2.140 -17.874 12.505 1.00 53.09 92 PRO A CA 1
ATOM 670 C C . PRO A 1 92 ? 2.225 -17.313 13.932 1.00 53.09 92 PRO A C 1
ATOM 672 O O . PRO A 1 92 ? 3.118 -16.469 14.188 1.00 53.09 92 PRO A O 1
#

Radius of gyration: 12.78 Å; chains: 1; bounding box: 35×32×25 Å